Protein AF-A0A6G1RKW1-F1 (afdb_monomer)

Organism: NCBI:txid2861861

Nearest PDB structures (foldseek):
  1hy1-assembly1_B  TM=9.944E-01  e=5.152E-09  Anas platyrhynchos
  6iem-assembly1_B  TM=9.243E-01  e=4.650E-05  Mycobacterium tuberculosis H37Rv
  9ggj-assembly2_E  TM=9.450E-01  e=4.932E-04  Arabidopsis thaliana
  9ggj-assembly2_H  TM=9.243E-01  e=5.838E-04  Arabidopsis thaliana
  9ggi-assembly1_A  TM=9.469E-01  e=8.180E-04  Arabidopsis thaliana

InterPro domains:
  IPR008948 L-Aspartase-like [SSF48557] (36-123)
  IPR009049 Argininosuccinate lyase [PTHR43814] (21-123)
  IPR022761 Fumarate lyase, N-terminal [PF00206] (36-123)
  IPR024083 Fumarase/histidase, N-terminal [G3DSA:1.10.275.10] (30-123)

Foldseek 3Di:
DDDDDDDDDDDPPPPPPPPPDDPPPPPDDAPDPPCVPDPDDDDPVVLVVQAPAVPQLVCLVVLLVVVLVVLVVCVVVVNDPPVRSVLQNVQSVVVVVCSVVVNQDDDSSHRHSNSSSVVSSVD

Solvent-accessible surface area (backbone atoms only — not comparable to full-atom values): 8044 Å² total; per-residue (Å²): 141,86,86,76,84,79,81,84,78,76,71,88,80,79,72,81,85,80,85,86,86,80,88,82,81,79,88,74,86,75,87,54,94,81,48,89,86,59,97,65,84,77,56,71,69,59,50,62,72,67,40,41,30,96,67,44,49,84,45,47,69,61,51,48,52,50,50,50,54,48,46,55,49,35,34,75,71,66,78,36,52,72,70,55,42,52,52,50,47,55,41,49,51,53,52,50,51,28,54,76,71,69,68,58,80,88,54,94,85,36,44,30,43,65,52,41,54,55,54,61,60,76,111

Radius of gyration: 21.83 Å; Cα contacts (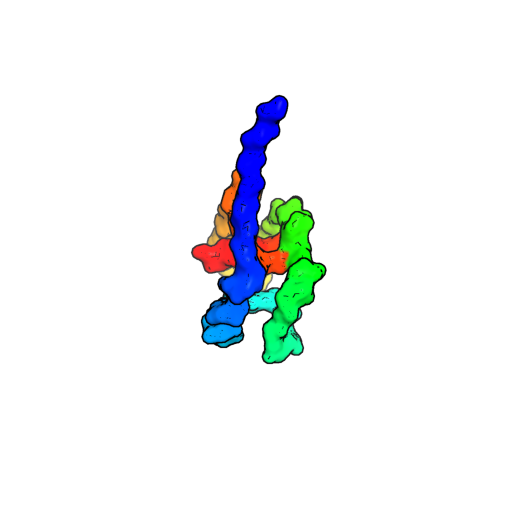8 Å, |Δi|>4): 65; chains: 1; bounding box: 47×23×77 Å

pLDDT: mean 80.85, std 22.56, range [36.78, 98.75]

Sequence (123 aa):
SCHLPVPQVAPVAEIAAQTSKTSSEMAAEGDKLWGGRFSGSTDPVMEILNASITYDQRLSEVDIQGSMAYAKALEKAGILSKTELEKILSGLEKISEEWSKGVFVVTQSDEDIHTANERRLKE

Structure (mmCIF, N/CA/C/O backbone):
data_AF-A0A6G1RKW1-F1
#
_entry.id   AF-A0A6G1RKW1-F1
#
loop_
_atom_site.group_PDB
_atom_site.id
_atom_site.type_symbol
_atom_site.label_atom_id
_atom_site.label_alt_id
_atom_site.label_comp_id
_atom_site.label_asym_id
_atom_site.label_entity_id
_atom_site.label_seq_id
_atom_site.pdbx_PDB_ins_code
_atom_site.Cartn_x
_atom_site.Cartn_y
_atom_site.Cartn_z
_atom_site.occupancy
_atom_site.B_iso_or_equiv
_atom_site.auth_seq_id
_atom_site.auth_comp_id
_atom_site.auth_asym_id
_atom_site.auth_atom_id
_atom_site.pdbx_PDB_model_num
ATOM 1 N N . SER A 1 1 ? 16.969 -0.592 -59.002 1.00 44.69 1 SER A N 1
ATOM 2 C CA . SER A 1 1 ? 18.011 -0.033 -58.123 1.00 44.69 1 SER A CA 1
ATOM 3 C C . SER A 1 1 ? 17.406 0.997 -57.196 1.00 44.69 1 SER A C 1
ATOM 5 O O . SER A 1 1 ? 17.240 2.140 -57.596 1.00 44.69 1 SER A O 1
ATOM 7 N N . CYS A 1 2 ? 17.033 0.584 -55.987 1.00 38.19 2 CYS A N 1
ATOM 8 C CA . CYS A 1 2 ? 16.537 1.471 -54.937 1.00 38.19 2 CYS A CA 1
ATOM 9 C C . CYS A 1 2 ? 17.621 1.521 -53.856 1.00 38.19 2 CYS A C 1
ATOM 11 O O . CYS A 1 2 ? 17.810 0.552 -53.128 1.00 38.19 2 CYS A O 1
ATOM 13 N N . HIS A 1 3 ? 18.400 2.600 -53.845 1.00 42.50 3 HIS A N 1
ATOM 14 C CA . HIS A 1 3 ? 19.466 2.852 -52.878 1.00 42.50 3 HIS A CA 1
ATOM 15 C C . HIS A 1 3 ? 18.855 3.663 -51.727 1.00 42.50 3 HIS A C 1
ATOM 17 O O . HIS A 1 3 ? 18.546 4.839 -51.907 1.00 42.50 3 HIS A O 1
ATOM 23 N N . LEU A 1 4 ? 18.626 3.030 -50.576 1.00 51.94 4 LEU A N 1
ATOM 24 C CA . LEU A 1 4 ? 18.304 3.733 -49.332 1.00 51.94 4 LEU A CA 1
ATOM 25 C C . LEU A 1 4 ? 19.612 3.992 -48.566 1.00 51.94 4 LEU A C 1
ATOM 27 O O . LEU A 1 4 ? 20.464 3.101 -48.532 1.00 51.94 4 LEU A O 1
ATOM 31 N N . PRO A 1 5 ? 19.808 5.186 -47.980 1.00 50.81 5 PRO A N 1
ATOM 32 C CA . PRO A 1 5 ? 21.039 5.518 -47.275 1.00 50.81 5 PRO A CA 1
ATOM 33 C C . PRO A 1 5 ? 21.151 4.737 -45.960 1.00 50.81 5 PRO A C 1
ATOM 35 O O . PRO A 1 5 ? 20.218 4.688 -45.160 1.00 50.81 5 PRO A O 1
ATOM 38 N N . VAL A 1 6 ? 22.322 4.140 -45.744 1.00 53.00 6 VAL A N 1
ATOM 39 C CA . VAL A 1 6 ? 22.715 3.505 -44.482 1.00 53.00 6 VAL A CA 1
ATOM 40 C C . VAL A 1 6 ? 22.944 4.609 -43.440 1.00 53.00 6 VAL A C 1
ATOM 42 O O . VAL A 1 6 ? 23.685 5.551 -43.736 1.00 53.00 6 VAL A O 1
ATOM 45 N N . PRO A 1 7 ? 22.348 4.541 -42.236 1.00 47.59 7 PRO A N 1
ATOM 46 C CA . PRO A 1 7 ? 22.644 5.505 -41.183 1.00 47.59 7 PRO A CA 1
ATOM 47 C C . PRO A 1 7 ? 24.108 5.355 -40.746 1.00 47.59 7 PRO A C 1
ATOM 49 O O . PRO A 1 7 ? 24.570 4.253 -40.450 1.00 47.59 7 PRO A O 1
ATOM 52 N N . GLN A 1 8 ? 24.850 6.465 -40.734 1.00 52.47 8 GLN A N 1
ATOM 53 C CA . GLN A 1 8 ? 26.222 6.501 -40.233 1.00 52.47 8 GLN A CA 1
ATOM 54 C C . GLN A 1 8 ? 26.232 6.156 -38.741 1.00 52.47 8 GLN A C 1
ATOM 56 O O . GLN A 1 8 ? 25.726 6.907 -37.910 1.00 52.47 8 GLN A O 1
ATOM 61 N N . VAL A 1 9 ? 26.826 5.014 -38.409 1.00 56.25 9 VAL A N 1
ATOM 62 C CA . VAL A 1 9 ? 27.234 4.676 -37.044 1.00 56.25 9 VAL A CA 1
ATOM 63 C C . VAL A 1 9 ? 28.439 5.537 -36.674 1.00 56.25 9 VAL A C 1
ATOM 65 O O . VAL A 1 9 ? 29.467 5.502 -37.353 1.00 56.25 9 VAL A O 1
ATOM 68 N N . ALA A 1 10 ? 28.294 6.328 -35.613 1.00 49.66 10 ALA A N 1
ATOM 69 C CA . ALA A 1 10 ? 29.380 7.111 -35.040 1.00 49.66 10 ALA A CA 1
ATOM 70 C C . ALA A 1 10 ? 30.506 6.186 -34.522 1.00 49.66 10 ALA A C 1
ATOM 72 O O . ALA A 1 10 ? 30.230 5.068 -34.073 1.00 49.66 10 ALA A O 1
ATOM 73 N N . PRO A 1 11 ? 31.778 6.616 -34.592 1.00 46.97 11 PRO A N 1
ATOM 74 C CA . PRO A 1 11 ? 32.914 5.802 -34.178 1.00 46.97 11 PRO A CA 1
ATOM 75 C C . PRO A 1 11 ? 32.886 5.501 -32.670 1.00 46.97 11 PRO A C 1
ATOM 77 O O . PRO A 1 11 ? 32.649 6.372 -31.839 1.00 46.97 11 PRO A O 1
ATOM 80 N N . VAL A 1 12 ? 33.223 4.256 -32.323 1.00 52.03 12 VAL A N 1
ATOM 81 C CA . VAL A 1 12 ? 33.223 3.659 -30.966 1.00 52.03 12 VAL A CA 1
ATOM 82 C C . VAL A 1 12 ? 34.206 4.339 -29.982 1.00 52.03 12 VAL A C 1
ATOM 84 O O . VAL A 1 12 ? 34.272 3.987 -28.810 1.00 52.03 12 VAL A O 1
ATOM 87 N N . ALA A 1 13 ? 34.963 5.346 -30.422 1.00 46.38 13 ALA A N 1
ATOM 88 C CA . ALA A 1 13 ? 35.995 6.012 -29.626 1.00 46.38 13 ALA A CA 1
ATOM 89 C C . ALA A 1 13 ? 35.491 7.206 -28.784 1.00 46.38 13 ALA A C 1
ATOM 91 O O . ALA A 1 13 ? 36.240 7.704 -27.948 1.00 46.38 13 ALA A O 1
ATOM 92 N N . GLU A 1 14 ? 34.238 7.646 -28.949 1.00 39.41 14 GLU A N 1
ATOM 93 C CA . GLU A 1 14 ? 33.695 8.848 -28.282 1.00 39.41 14 GLU A CA 1
ATOM 94 C C . GLU A 1 14 ? 32.722 8.532 -27.126 1.00 39.41 14 GLU A C 1
ATOM 96 O O . GLU A 1 14 ? 31.904 9.355 -26.735 1.00 39.41 14 GLU A O 1
ATOM 101 N N . ILE A 1 15 ? 32.804 7.325 -26.554 1.00 44.38 15 ILE A N 1
ATOM 102 C CA . ILE A 1 15 ? 31.984 6.904 -25.396 1.00 44.38 15 ILE A CA 1
ATOM 103 C C . ILE A 1 15 ? 32.842 6.788 -24.113 1.00 44.38 15 ILE A C 1
ATOM 105 O O . ILE A 1 15 ? 32.329 6.637 -23.009 1.00 44.38 15 ILE A O 1
ATOM 109 N N . ALA A 1 16 ? 34.167 6.935 -24.215 1.00 45.38 16 ALA A N 1
ATOM 110 C CA . ALA A 1 16 ? 35.106 6.616 -23.133 1.00 45.38 16 ALA A CA 1
ATOM 111 C C . ALA A 1 16 ? 35.475 7.782 -22.183 1.00 45.38 16 ALA A C 1
ATOM 113 O O . ALA A 1 16 ? 36.352 7.610 -21.341 1.00 45.38 16 ALA A O 1
ATOM 114 N N . ALA A 1 17 ? 34.852 8.963 -22.290 1.00 40.25 17 ALA A N 1
ATOM 115 C CA . ALA A 1 17 ? 35.292 10.163 -21.553 1.00 40.25 17 ALA A CA 1
ATOM 116 C C . ALA A 1 17 ? 34.265 10.762 -20.572 1.00 40.25 17 ALA A C 1
ATOM 118 O O . ALA A 1 17 ? 34.523 11.809 -19.983 1.00 40.25 17 ALA A O 1
ATOM 119 N N . GLN A 1 18 ? 33.117 10.114 -20.355 1.00 38.88 18 GLN A N 1
ATOM 120 C CA . GLN A 1 18 ? 32.085 10.581 -19.415 1.00 38.88 18 GLN A CA 1
ATOM 121 C C . GLN A 1 18 ? 31.666 9.467 -18.446 1.00 38.88 18 GLN A C 1
ATOM 123 O O . GLN A 1 18 ? 30.492 9.195 -18.242 1.00 38.88 18 GLN A O 1
ATOM 128 N N . THR A 1 19 ? 32.644 8.804 -17.830 1.00 43.69 19 THR A N 1
ATOM 129 C CA . THR A 1 19 ? 32.423 7.813 -16.757 1.00 43.69 19 THR A CA 1
ATOM 130 C C . THR A 1 19 ? 33.193 8.170 -15.486 1.00 43.69 19 THR A C 1
ATOM 132 O O . THR A 1 19 ? 33.631 7.301 -14.739 1.00 43.69 19 THR A O 1
ATOM 135 N N . SER A 1 20 ? 33.391 9.464 -15.225 1.00 43.31 20 SER A N 1
ATOM 136 C CA . SER A 1 20 ? 34.134 9.940 -14.056 1.00 43.31 20 SER A CA 1
ATOM 137 C C . SER A 1 20 ? 33.422 11.101 -13.366 1.00 43.31 20 SER A C 1
ATOM 139 O O . SER A 1 20 ? 33.944 12.213 -13.340 1.00 43.31 20 SER A O 1
ATOM 141 N N . LYS A 1 21 ? 32.205 10.853 -12.867 1.00 44.81 21 LYS A N 1
ATOM 142 C CA . LYS A 1 21 ? 31.547 11.540 -11.734 1.00 44.81 21 LYS A CA 1
ATOM 143 C C . LYS A 1 21 ? 30.058 11.207 -11.757 1.00 44.81 21 LYS A C 1
ATOM 145 O O . LYS A 1 21 ? 29.325 11.912 -12.432 1.00 44.81 21 LYS A O 1
ATOM 150 N N . THR A 1 22 ? 29.672 10.153 -11.035 1.00 37.94 22 THR A N 1
ATOM 151 C CA . THR A 1 22 ? 28.372 9.972 -10.340 1.00 37.94 22 THR A CA 1
ATOM 152 C C . THR A 1 22 ? 28.238 8.515 -9.876 1.00 37.94 22 THR A C 1
ATOM 154 O O . THR A 1 22 ? 27.367 7.776 -10.310 1.00 37.94 22 THR A O 1
ATOM 157 N N . SER A 1 23 ? 29.122 8.059 -8.983 1.00 37.62 23 SER A N 1
ATOM 158 C CA . SER A 1 23 ? 28.898 6.797 -8.243 1.00 37.62 23 SER A CA 1
ATOM 159 C C . SER A 1 23 ? 28.556 7.032 -6.769 1.00 37.62 23 SER A C 1
ATOM 161 O O . SER A 1 23 ? 28.342 6.077 -6.038 1.00 37.62 23 SER A O 1
ATOM 163 N N . SER A 1 24 ? 28.494 8.294 -6.325 1.00 36.78 24 SER A N 1
ATOM 164 C CA . SER A 1 24 ? 28.307 8.655 -4.912 1.00 36.78 24 SER A CA 1
ATOM 165 C C . SER A 1 24 ? 26.936 9.263 -4.581 1.00 36.78 24 SER A C 1
ATOM 167 O O . SER A 1 24 ? 26.6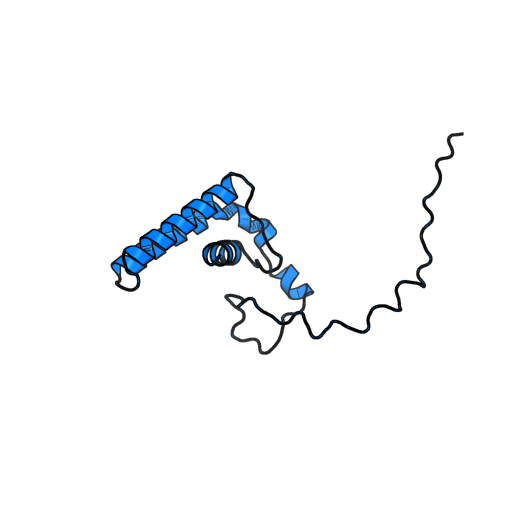88 9.537 -3.413 1.00 36.78 24 SER A O 1
ATOM 169 N N . GLU A 1 25 ? 26.051 9.492 -5.556 1.00 39.16 25 GLU A N 1
ATOM 170 C CA . GLU A 1 25 ? 24.824 10.296 -5.359 1.00 39.16 25 GLU A CA 1
ATOM 171 C C . GLU A 1 25 ? 23.511 9.579 -5.727 1.00 39.16 25 GLU A C 1
ATOM 173 O O . GLU A 1 25 ? 22.507 10.232 -5.966 1.00 39.16 25 GLU A O 1
ATOM 178 N N . MET A 1 26 ? 23.480 8.241 -5.736 1.00 39.28 26 MET A N 1
ATOM 179 C CA . MET A 1 26 ? 22.227 7.468 -5.897 1.00 39.28 26 MET A CA 1
ATOM 180 C C . MET A 1 26 ? 21.952 6.538 -4.705 1.00 39.28 26 MET A C 1
ATOM 182 O O . MET A 1 26 ? 21.268 5.530 -4.836 1.00 39.28 26 MET A O 1
ATOM 186 N N . ALA A 1 27 ? 22.517 6.848 -3.537 1.00 39.50 27 ALA A N 1
ATOM 187 C CA . ALA A 1 27 ? 22.257 6.123 -2.296 1.00 39.50 27 ALA A CA 1
ATOM 188 C C . ALA A 1 27 ? 21.304 6.934 -1.407 1.00 39.50 27 ALA A C 1
ATOM 190 O O . ALA A 1 27 ? 21.701 7.463 -0.375 1.00 39.50 27 ALA A O 1
ATOM 191 N N . ALA A 1 28 ? 20.066 7.077 -1.870 1.00 40.38 28 ALA A N 1
ATOM 192 C CA . ALA A 1 28 ? 18.900 7.524 -1.111 1.00 40.38 28 ALA A CA 1
ATOM 193 C C . ALA A 1 28 ? 17.668 7.190 -1.976 1.00 40.38 28 ALA A C 1
ATOM 195 O O . ALA A 1 28 ? 17.673 7.490 -3.163 1.00 40.38 28 ALA A O 1
ATOM 196 N N . GLU A 1 29 ? 16.584 6.576 -1.521 1.00 48.78 29 GLU A N 1
ATOM 197 C CA . GLU A 1 29 ? 16.206 6.062 -0.210 1.00 48.78 29 GLU A CA 1
ATOM 198 C C . GLU A 1 29 ? 14.942 5.238 -0.479 1.00 48.78 29 GLU A C 1
ATOM 200 O O . GLU A 1 29 ? 13.943 5.751 -0.979 1.00 48.78 29 GLU A O 1
ATOM 205 N N . GLY A 1 30 ? 15.019 3.935 -0.255 1.00 48.19 30 GLY A N 1
ATOM 206 C CA . GLY A 1 30 ? 13.907 3.017 -0.420 1.00 48.19 30 GLY A CA 1
ATOM 207 C C . GLY A 1 30 ? 14.198 1.855 0.498 1.00 48.19 30 GLY A C 1
ATOM 208 O O . GLY A 1 30 ? 15.027 1.009 0.166 1.00 48.19 30 GLY A O 1
ATOM 209 N N . ASP A 1 31 ? 13.603 1.884 1.688 1.00 58.47 31 ASP A N 1
ATOM 210 C CA . ASP A 1 31 ? 13.679 0.788 2.647 1.00 58.47 31 ASP A CA 1
ATOM 211 C C . ASP A 1 31 ? 13.105 -0.464 1.981 1.00 58.47 31 ASP A C 1
ATOM 213 O O . ASP A 1 31 ? 11.894 -0.685 1.956 1.00 58.47 31 ASP A O 1
ATOM 217 N N . LYS A 1 32 ? 13.991 -1.269 1.389 1.00 61.41 32 LYS A N 1
ATOM 218 C CA . LYS A 1 32 ? 13.651 -2.581 0.845 1.00 61.41 32 LYS A CA 1
ATOM 219 C C . LYS A 1 32 ? 13.030 -3.403 1.966 1.00 61.41 32 LYS A C 1
ATOM 221 O O . LYS A 1 32 ? 13.676 -3.609 2.998 1.00 61.41 32 LYS A O 1
ATOM 226 N N . LEU A 1 33 ? 11.819 -3.920 1.754 1.00 63.66 33 LEU A N 1
ATOM 227 C CA . LEU A 1 33 ? 11.054 -4.646 2.779 1.00 63.66 33 LEU A CA 1
ATOM 228 C C . LEU A 1 33 ? 11.816 -5.852 3.365 1.00 63.66 33 LEU A C 1
ATOM 230 O O . LEU A 1 33 ? 11.578 -6.235 4.509 1.00 63.66 33 LEU A O 1
ATOM 234 N N . TRP A 1 34 ? 12.773 -6.424 2.627 1.00 64.38 34 TRP A N 1
ATOM 235 C CA . TRP A 1 34 ? 13.570 -7.588 3.043 1.00 64.38 34 TRP A CA 1
ATOM 236 C C . TRP A 1 34 ? 15.091 -7.328 3.127 1.00 64.38 34 TRP A C 1
ATOM 238 O O . TRP A 1 34 ? 15.869 -8.249 3.381 1.00 64.38 34 TRP A O 1
ATOM 248 N N . GLY A 1 35 ? 15.544 -6.076 2.987 1.00 64.62 35 GLY A N 1
ATOM 249 C CA . GLY A 1 35 ? 16.970 -5.718 2.922 1.00 64.62 35 GLY A CA 1
ATOM 250 C C . GLY A 1 35 ? 17.704 -5.601 4.267 1.00 64.62 35 GLY A C 1
ATOM 251 O O . GLY A 1 35 ? 18.918 -5.406 4.287 1.00 64.62 35 GLY A O 1
ATOM 252 N N . GLY A 1 36 ? 17.008 -5.740 5.400 1.00 67.81 36 GLY A N 1
ATOM 253 C CA . GLY A 1 36 ? 17.492 -5.302 6.721 1.00 67.81 36 GLY A CA 1
ATOM 254 C C . GLY A 1 36 ? 18.762 -5.969 7.278 1.00 67.81 36 GLY A C 1
ATOM 255 O O . GLY A 1 36 ? 19.250 -5.558 8.327 1.00 67.81 36 GLY A O 1
ATOM 256 N N . ARG A 1 37 ? 19.316 -6.998 6.619 1.00 74.38 37 ARG A N 1
ATOM 257 C CA . ARG A 1 37 ? 20.545 -7.695 7.053 1.00 74.38 37 ARG A CA 1
ATOM 258 C C . ARG A 1 37 ? 21.773 -7.405 6.178 1.00 74.38 37 ARG A C 1
ATOM 260 O O . ARG A 1 37 ? 22.852 -7.917 6.476 1.00 74.38 37 ARG A O 1
ATOM 267 N N . PHE A 1 38 ? 21.639 -6.593 5.132 1.00 73.06 38 PHE A N 1
ATOM 268 C CA . PHE A 1 38 ? 22.755 -6.196 4.273 1.00 73.06 38 PHE A CA 1
ATOM 269 C C . PHE A 1 38 ? 23.330 -4.849 4.725 1.00 73.06 38 PHE A C 1
ATOM 271 O O . PHE A 1 38 ? 22.594 -3.929 5.059 1.00 73.06 38 PHE A O 1
ATOM 278 N N . SER A 1 39 ? 24.660 -4.730 4.747 1.00 71.12 39 SER A N 1
ATOM 279 C CA . SER A 1 39 ? 25.365 -3.503 5.151 1.00 71.12 39 SER A CA 1
ATOM 280 C C . SER A 1 39 ? 25.712 -2.577 3.977 1.00 71.12 39 SER A C 1
ATOM 282 O O . SER A 1 39 ? 26.411 -1.588 4.171 1.00 71.12 39 SER A O 1
ATOM 284 N N . GLY A 1 40 ? 25.288 -2.918 2.757 1.00 76.56 40 GLY A N 1
ATOM 285 C CA . GLY A 1 40 ? 25.574 -2.170 1.534 1.00 76.56 40 GLY A CA 1
ATOM 286 C C . GLY A 1 40 ? 24.541 -2.446 0.444 1.00 76.56 40 GLY A C 1
ATOM 287 O O . GLY A 1 40 ? 23.689 -3.323 0.600 1.00 76.56 40 GLY A O 1
ATOM 288 N N . SER A 1 41 ? 24.625 -1.690 -0.650 1.00 72.62 41 SER A N 1
ATOM 289 C CA . SER A 1 41 ? 23.703 -1.803 -1.782 1.00 72.62 41 SER A CA 1
ATOM 290 C C . SER A 1 41 ? 23.806 -3.168 -2.464 1.00 72.62 41 SER A C 1
ATOM 292 O O . SER A 1 41 ? 24.894 -3.732 -2.602 1.00 72.62 41 SER A O 1
ATOM 294 N N . THR A 1 42 ? 22.663 -3.696 -2.898 1.00 73.62 42 THR A N 1
ATOM 295 C CA . THR A 1 42 ? 22.604 -4.904 -3.723 1.00 73.62 42 THR A CA 1
ATOM 296 C C . THR A 1 42 ? 23.206 -4.610 -5.101 1.00 73.62 42 THR A C 1
ATOM 298 O O . THR A 1 42 ? 23.062 -3.506 -5.619 1.00 73.62 42 THR A O 1
ATOM 301 N N . ASP A 1 43 ? 23.902 -5.581 -5.695 1.00 84.38 43 ASP A N 1
ATOM 302 C CA . ASP A 1 43 ? 24.388 -5.447 -7.072 1.00 84.38 43 ASP A CA 1
ATOM 303 C C . ASP A 1 43 ? 23.194 -5.249 -8.034 1.00 84.38 43 ASP A C 1
ATOM 305 O O . ASP A 1 43 ? 22.222 -6.003 -7.918 1.00 84.38 43 ASP A O 1
ATOM 309 N N . PRO A 1 44 ? 23.237 -4.304 -8.994 1.00 83.44 44 PRO A N 1
ATOM 310 C CA . PRO A 1 44 ? 22.118 -4.041 -9.905 1.00 83.44 44 PRO A CA 1
ATOM 311 C C . PRO A 1 44 ? 21.633 -5.274 -10.681 1.00 83.44 44 PRO A C 1
ATOM 313 O O . PRO A 1 44 ? 20.443 -5.414 -10.960 1.00 83.44 44 PRO A O 1
ATOM 316 N N . VAL A 1 45 ? 22.535 -6.203 -11.019 1.00 87.12 45 VAL A N 1
ATOM 317 C CA . VAL A 1 45 ? 22.162 -7.462 -11.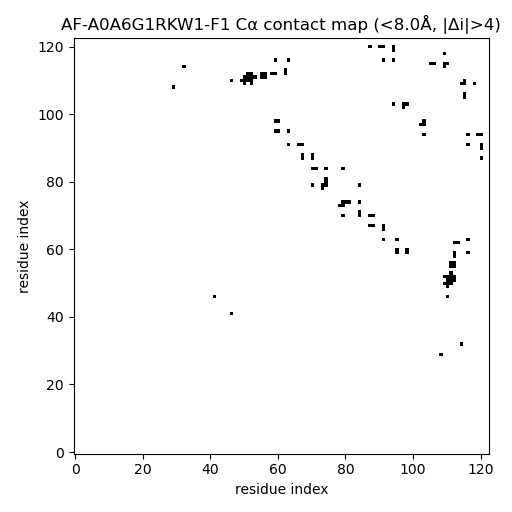681 1.00 87.12 45 VAL A CA 1
ATOM 318 C C . VAL A 1 45 ? 21.345 -8.335 -10.734 1.00 87.12 45 VAL A C 1
ATOM 320 O O . VAL A 1 45 ? 20.359 -8.941 -11.145 1.00 87.12 45 VAL A O 1
ATOM 323 N N . MET A 1 46 ? 21.722 -8.376 -9.456 1.00 85.19 46 MET A N 1
ATOM 324 C CA . MET A 1 46 ? 20.978 -9.114 -8.437 1.00 85.19 46 MET A CA 1
ATOM 325 C C . MET A 1 46 ? 19.610 -8.480 -8.162 1.00 85.19 46 MET A C 1
ATOM 327 O O . MET A 1 46 ? 18.665 -9.210 -7.889 1.00 85.19 46 MET A O 1
ATOM 331 N N . GLU A 1 47 ? 19.466 -7.158 -8.263 1.00 83.75 47 GLU A N 1
ATOM 332 C CA . GLU A 1 47 ? 18.161 -6.491 -8.137 1.00 83.75 47 GLU A CA 1
ATOM 333 C C . GLU A 1 47 ? 17.213 -6.895 -9.267 1.00 83.75 47 GLU A C 1
ATOM 335 O O . GLU A 1 47 ? 16.100 -7.340 -9.002 1.00 83.75 47 GLU A O 1
ATOM 340 N N . ILE A 1 48 ? 17.685 -6.848 -10.517 1.00 84.38 48 ILE A N 1
ATOM 341 C CA . ILE A 1 48 ? 16.890 -7.262 -11.682 1.00 84.38 48 ILE A CA 1
ATOM 342 C C . ILE A 1 48 ? 16.482 -8.735 -11.580 1.00 84.38 48 ILE A C 1
ATOM 344 O O . ILE A 1 48 ? 15.352 -9.083 -11.907 1.00 84.38 48 ILE A O 1
ATOM 348 N N . LEU A 1 49 ? 17.395 -9.606 -11.137 1.00 87.12 49 LEU A N 1
ATOM 349 C CA . LEU A 1 49 ? 17.113 -11.036 -10.997 1.00 87.12 49 LEU A CA 1
ATOM 350 C C . LEU A 1 49 ? 16.091 -11.347 -9.896 1.00 87.12 49 LEU A C 1
ATOM 352 O O . LEU A 1 49 ? 15.387 -12.349 -10.010 1.00 87.12 49 LEU A O 1
ATOM 356 N N . ASN A 1 50 ? 16.028 -10.534 -8.838 1.00 88.81 50 ASN A N 1
ATOM 357 C CA . ASN A 1 50 ? 15.105 -10.746 -7.721 1.00 88.81 50 ASN A CA 1
ATOM 358 C C . ASN A 1 50 ? 13.757 -10.035 -7.902 1.00 88.81 50 ASN A C 1
ATOM 360 O O . ASN A 1 50 ? 12.789 -10.444 -7.268 1.00 88.81 50 ASN A O 1
ATOM 364 N N . ALA A 1 51 ? 13.676 -9.002 -8.743 1.00 92.44 51 ALA A N 1
ATOM 365 C CA . ALA A 1 51 ? 12.439 -8.265 -8.962 1.00 92.44 51 ALA A CA 1
ATOM 366 C C . ALA A 1 51 ? 11.375 -9.136 -9.654 1.00 92.44 51 ALA A C 1
ATOM 368 O O . ALA A 1 51 ? 11.585 -9.663 -10.751 1.00 92.44 51 ALA A O 1
ATOM 369 N N . SER A 1 52 ? 10.200 -9.249 -9.038 1.00 96.31 52 SER A N 1
ATOM 370 C CA . SER A 1 52 ? 9.057 -10.002 -9.561 1.00 96.31 52 SER A CA 1
ATOM 371 C C . SER A 1 52 ? 7.936 -9.119 -10.110 1.00 96.31 52 SER A C 1
ATOM 373 O O . SER A 1 52 ? 7.038 -9.655 -10.770 1.00 96.31 52 SER A O 1
ATOM 375 N N . ILE A 1 53 ? 8.023 -7.790 -9.946 1.00 96.00 53 ILE A N 1
ATOM 376 C CA . ILE A 1 53 ? 6.979 -6.822 -10.336 1.00 96.00 53 ILE A CA 1
ATOM 377 C C . ILE A 1 53 ? 6.465 -6.995 -11.773 1.00 96.00 53 ILE A C 1
ATOM 379 O O . ILE A 1 53 ? 5.266 -6.926 -12.038 1.00 96.00 53 ILE A O 1
ATOM 383 N N . THR A 1 54 ? 7.363 -7.309 -12.712 1.00 93.25 54 THR A N 1
ATOM 384 C CA . THR A 1 54 ? 7.033 -7.502 -14.139 1.00 93.25 54 THR A CA 1
ATOM 385 C C . THR A 1 54 ? 6.054 -8.652 -14.393 1.00 93.25 54 THR A C 1
ATOM 387 O O . THR A 1 54 ? 5.399 -8.706 -15.434 1.00 93.25 54 THR A O 1
ATOM 390 N N . TYR A 1 55 ? 5.946 -9.581 -13.446 1.00 94.25 55 TYR A N 1
ATOM 391 C CA . TYR A 1 55 ? 5.076 -10.745 -13.506 1.00 94.25 55 TYR A CA 1
ATOM 392 C C . TYR A 1 55 ? 3.933 -10.642 -12.496 1.00 94.25 55 TYR A C 1
ATOM 394 O O . TYR A 1 55 ? 2.777 -10.901 -12.850 1.00 94.25 55 TYR A O 1
ATOM 402 N N . ASP A 1 56 ? 4.232 -10.312 -11.241 1.00 97.38 56 ASP A N 1
ATOM 403 C CA . ASP A 1 56 ? 3.267 -10.373 -10.143 1.00 97.38 56 ASP A CA 1
ATOM 404 C C . ASP A 1 56 ? 2.300 -9.182 -10.082 1.00 97.38 56 ASP A C 1
ATOM 406 O O . ASP A 1 56 ? 1.281 -9.300 -9.408 1.00 97.38 56 ASP A O 1
ATOM 410 N N . GLN A 1 57 ? 2.498 -8.118 -10.875 1.00 96.81 57 GLN A N 1
ATOM 411 C CA . GLN A 1 57 ? 1.565 -6.983 -10.963 1.00 96.81 57 GLN A CA 1
ATOM 412 C C . GLN A 1 57 ? 0.113 -7.386 -11.270 1.00 96.81 57 GLN A C 1
ATOM 414 O O . GLN A 1 57 ? -0.831 -6.684 -10.915 1.00 96.81 57 GLN A O 1
ATOM 419 N N . ARG A 1 58 ? -0.099 -8.550 -11.901 1.00 97.12 58 ARG A N 1
ATOM 420 C CA . ARG A 1 58 ? -1.438 -9.121 -12.132 1.00 97.12 58 ARG A CA 1
ATOM 421 C C . ARG A 1 58 ? -2.178 -9.503 -10.841 1.00 97.12 58 ARG A C 1
ATOM 423 O O . ARG A 1 58 ? -3.359 -9.824 -10.898 1.00 97.12 58 ARG A O 1
ATOM 430 N N . LEU A 1 59 ? -1.472 -9.554 -9.713 1.00 98.31 59 LEU A N 1
ATOM 431 C CA . LEU A 1 59 ? -1.997 -9.856 -8.384 1.00 98.31 59 LEU A CA 1
ATOM 432 C C . LEU A 1 59 ? -2.383 -8.583 -7.611 1.00 98.31 59 LEU A C 1
ATOM 434 O O . LEU A 1 59 ? -2.777 -8.690 -6.453 1.00 98.31 59 LEU A O 1
ATOM 438 N N . SER A 1 60 ? -2.312 -7.398 -8.231 1.00 98.12 60 SER A N 1
ATOM 439 C CA . SER A 1 60 ? -2.599 -6.113 -7.578 1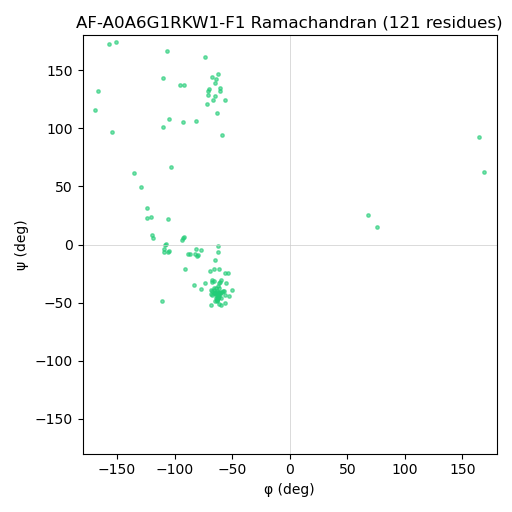.00 98.12 60 SER A CA 1
ATOM 440 C C . SER A 1 60 ? -3.954 -6.084 -6.872 1.00 98.12 60 SER A C 1
ATOM 442 O O . SER A 1 60 ? -4.042 -5.663 -5.723 1.00 98.12 60 SER A O 1
ATOM 444 N N . GLU A 1 61 ? -5.005 -6.589 -7.517 1.00 98.00 61 GLU A N 1
ATOM 445 C CA . GLU A 1 61 ? -6.353 -6.595 -6.948 1.00 98.00 61 GLU A CA 1
ATOM 446 C C . GLU A 1 61 ? -6.440 -7.436 -5.666 1.00 98.00 61 GLU A C 1
ATOM 448 O O . GLU A 1 61 ? -6.993 -6.985 -4.662 1.00 98.00 61 GLU A O 1
ATOM 453 N N . VAL A 1 62 ? -5.870 -8.645 -5.673 1.00 98.44 62 VAL A N 1
ATOM 454 C CA . VAL A 1 62 ? -5.929 -9.545 -4.511 1.00 98.44 62 VAL A CA 1
ATOM 455 C C . VAL A 1 62 ? -5.013 -9.083 -3.379 1.00 98.44 62 VAL A C 1
ATOM 457 O O . VAL A 1 62 ? -5.372 -9.238 -2.211 1.00 98.44 62 VAL A O 1
ATOM 460 N N . ASP A 1 63 ? -3.877 -8.467 -3.706 1.00 98.62 63 ASP A N 1
ATOM 461 C CA . ASP A 1 63 ? -2.983 -7.851 -2.726 1.00 98.62 63 ASP A CA 1
ATOM 462 C C . ASP A 1 63 ? -3.660 -6.678 -1.996 1.00 98.62 63 ASP A C 1
ATOM 464 O O . ASP A 1 63 ? -3.676 -6.618 -0.763 1.00 98.62 63 ASP A O 1
ATOM 468 N N . ILE A 1 64 ? -4.334 -5.796 -2.743 1.00 98.62 64 ILE A N 1
ATOM 469 C CA . ILE A 1 64 ? -5.091 -4.673 -2.175 1.00 98.62 64 ILE A CA 1
ATOM 470 C C . ILE A 1 64 ? -6.231 -5.179 -1.287 1.00 98.62 64 ILE A C 1
ATOM 472 O O . ILE A 1 64 ? -6.410 -4.689 -0.170 1.00 98.62 64 ILE A O 1
ATOM 476 N N . GLN A 1 65 ? -6.984 -6.187 -1.734 1.00 98.62 65 GLN A N 1
ATOM 477 C CA . GLN A 1 65 ? -8.050 -6.788 -0.926 1.00 98.62 65 GLN A CA 1
ATOM 478 C C . GLN A 1 65 ? -7.512 -7.385 0.383 1.00 98.62 65 GLN A C 1
ATOM 480 O O . GLN A 1 65 ? -8.108 -7.179 1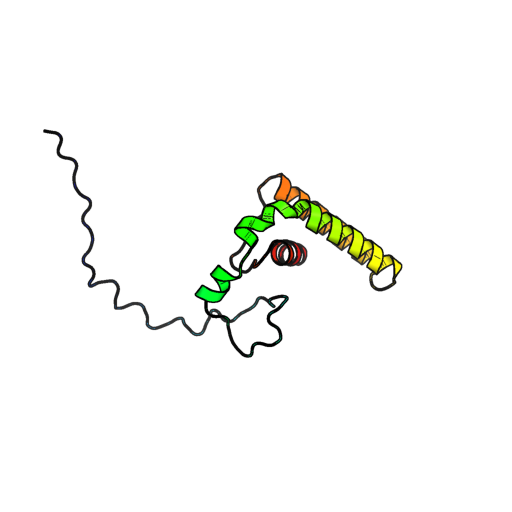.447 1.00 98.62 65 GLN A O 1
ATOM 485 N N . GLY A 1 66 ? -6.372 -8.082 0.320 1.00 98.69 66 GLY A N 1
ATOM 486 C CA . GLY A 1 66 ? -5.670 -8.600 1.493 1.00 98.69 66 GLY A CA 1
ATOM 487 C C . GLY A 1 66 ? -5.256 -7.485 2.454 1.00 98.69 66 GLY A C 1
ATOM 488 O O . GLY A 1 66 ? -5.546 -7.559 3.651 1.00 98.69 66 GLY A O 1
ATOM 489 N N . SER A 1 67 ? -4.687 -6.405 1.922 1.00 98.69 67 SER A N 1
ATOM 490 C CA . SER A 1 67 ? -4.277 -5.223 2.685 1.00 98.69 67 SER A CA 1
ATOM 491 C C . SER A 1 67 ? -5.458 -4.527 3.371 1.00 98.69 67 SER A C 1
ATOM 493 O O . SER A 1 67 ? -5.392 -4.216 4.562 1.00 98.69 67 SER A O 1
ATOM 495 N N . MET A 1 68 ? -6.592 -4.359 2.680 1.00 98.75 68 MET A N 1
ATOM 496 C CA . MET A 1 68 ? -7.817 -3.803 3.271 1.00 98.75 68 MET A CA 1
ATOM 497 C C . MET A 1 68 ? -8.360 -4.688 4.400 1.00 98.75 68 MET A C 1
ATOM 499 O O . MET A 1 68 ? -8.828 -4.182 5.425 1.00 98.75 68 MET A O 1
ATOM 503 N N . ALA A 1 69 ? -8.330 -6.012 4.224 1.00 98.75 69 ALA A N 1
ATOM 504 C CA . ALA A 1 69 ? -8.755 -6.954 5.253 1.00 98.75 69 ALA A CA 1
ATOM 505 C C . ALA A 1 69 ? -7.835 -6.897 6.481 1.00 98.75 69 ALA A C 1
ATOM 507 O O . ALA A 1 69 ? -8.326 -6.878 7.614 1.00 98.75 69 ALA A O 1
ATOM 508 N N . TYR A 1 70 ? -6.521 -6.806 6.265 1.00 98.62 70 TYR A N 1
ATOM 509 C CA . TYR A 1 70 ? -5.544 -6.709 7.342 1.00 98.62 70 TYR A CA 1
ATOM 510 C C . TYR A 1 70 ? -5.658 -5.385 8.106 1.00 98.62 70 TYR A C 1
ATOM 512 O O . TYR A 1 70 ? -5.724 -5.402 9.332 1.00 98.62 70 TYR A O 1
ATOM 520 N N . ALA A 1 71 ? -5.826 -4.253 7.417 1.00 98.69 71 ALA A N 1
ATOM 521 C CA . ALA A 1 71 ? -6.078 -2.961 8.059 1.00 98.69 71 ALA A CA 1
ATOM 522 C C . ALA A 1 71 ? -7.320 -3.005 8.971 1.00 98.69 71 ALA A C 1
ATOM 524 O O . ALA A 1 71 ? -7.277 -2.558 10.119 1.00 98.69 71 ALA A O 1
ATOM 525 N N . LYS A 1 72 ? -8.417 -3.628 8.511 1.00 98.75 72 LYS A N 1
ATOM 526 C CA . LYS A 1 72 ? -9.624 -3.846 9.333 1.00 98.75 72 LYS A CA 1
ATOM 527 C C . LYS A 1 72 ? -9.349 -4.737 10.549 1.00 98.75 72 LYS A C 1
ATOM 529 O O . LYS A 1 72 ? -9.952 -4.534 11.600 1.00 98.75 72 LYS A O 1
ATOM 534 N N . ALA A 1 73 ? -8.475 -5.735 10.423 1.00 98.69 73 ALA A N 1
ATOM 535 C CA . ALA A 1 73 ? -8.069 -6.572 11.551 1.00 98.69 73 ALA A CA 1
ATOM 536 C C . ALA A 1 73 ? -7.226 -5.788 12.573 1.00 98.69 73 ALA A C 1
ATOM 538 O O . ALA A 1 73 ? -7.433 -5.949 13.774 1.00 98.69 73 ALA A O 1
ATOM 539 N N . LEU A 1 74 ? -6.335 -4.905 12.111 1.00 98.69 74 LEU A N 1
ATOM 540 C CA . LEU A 1 74 ? -5.513 -4.048 12.969 1.00 98.69 74 LEU A CA 1
ATOM 541 C C . LEU A 1 74 ? -6.346 -3.021 13.753 1.00 98.69 74 LEU A C 1
ATOM 543 O O . LEU A 1 74 ? -6.066 -2.791 14.928 1.00 98.69 74 LEU A O 1
ATOM 547 N N . GLU A 1 75 ? -7.396 -2.450 13.155 1.00 98.69 75 GLU A N 1
ATOM 548 C CA . GLU A 1 75 ? -8.342 -1.584 13.883 1.00 98.69 75 GLU A CA 1
ATOM 549 C C . GLU A 1 75 ? -9.078 -2.360 14.978 1.00 9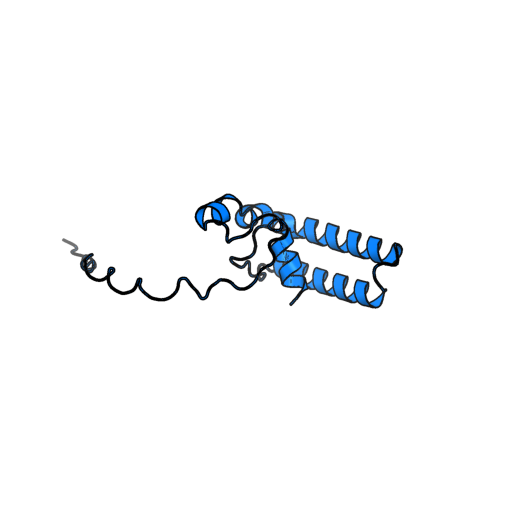8.69 75 GLU A C 1
ATOM 551 O O . GLU A 1 75 ? -9.101 -1.931 16.131 1.00 98.69 75 GLU A O 1
ATOM 556 N N . LYS A 1 76 ? -9.574 -3.565 14.668 1.00 98.44 76 LYS A N 1
ATOM 557 C CA . LYS A 1 76 ? -10.214 -4.439 15.666 1.00 98.44 76 LYS A CA 1
ATOM 558 C C . LYS A 1 76 ? -9.277 -4.833 16.806 1.00 98.44 76 LYS A C 1
ATOM 560 O O . LYS A 1 76 ?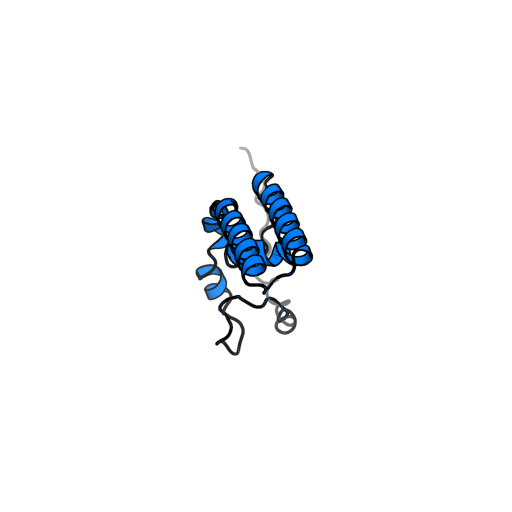 -9.739 -5.034 17.927 1.00 98.44 76 LYS A O 1
ATOM 565 N N . ALA A 1 77 ? -7.983 -4.964 16.523 1.00 98.50 77 ALA A N 1
ATOM 566 C CA . ALA A 1 77 ? -6.954 -5.236 17.521 1.00 98.50 77 ALA A CA 1
ATOM 567 C C . ALA A 1 77 ? -6.561 -3.992 18.346 1.00 98.50 77 ALA A C 1
ATOM 569 O O . ALA A 1 77 ? -5.771 -4.114 19.279 1.00 98.50 77 ALA A O 1
ATOM 570 N N . GLY A 1 78 ? -7.093 -2.808 18.020 1.00 98.00 78 GLY A N 1
ATOM 571 C CA . GLY A 1 78 ? -6.769 -1.547 18.688 1.00 98.00 78 GLY A CA 1
ATOM 572 C C . GLY A 1 78 ? -5.407 -0.963 18.304 1.00 98.00 78 GLY A C 1
ATOM 573 O O . GLY A 1 78 ? -4.912 -0.088 19.008 1.00 98.00 78 GLY A O 1
ATOM 574 N N . ILE A 1 79 ? -4.793 -1.446 17.218 1.00 98.62 79 ILE A N 1
ATOM 575 C CA . ILE A 1 79 ? -3.509 -0.941 16.702 1.00 98.62 79 ILE A CA 1
ATOM 576 C C . ILE A 1 79 ? -3.732 0.304 15.835 1.00 98.62 79 ILE A C 1
ATOM 578 O O . ILE A 1 79 ? -2.917 1.220 15.861 1.00 98.62 79 ILE A O 1
ATOM 582 N N . LEU A 1 80 ? -4.841 0.343 15.094 1.00 98.38 80 LEU A N 1
ATOM 583 C CA . LEU A 1 80 ? -5.264 1.504 14.311 1.00 98.38 80 LEU A CA 1
ATOM 584 C C . LEU A 1 80 ? -6.505 2.140 14.931 1.00 98.38 80 LEU A C 1
ATOM 586 O O . LEU A 1 80 ? -7.414 1.446 15.385 1.00 98.38 80 LEU A O 1
ATOM 590 N N . SER A 1 81 ? -6.580 3.465 14.886 1.00 98.62 81 SER A N 1
ATOM 591 C CA . SER A 1 81 ? -7.834 4.183 15.094 1.00 98.62 81 SER A CA 1
ATOM 592 C C . SER A 1 81 ? -8.758 4.042 13.879 1.00 98.62 81 SER A C 1
ATOM 594 O O . SER A 1 81 ? -8.320 3.781 12.756 1.00 98.62 81 SER A O 1
ATOM 596 N N . LYS A 1 82 ? -10.056 4.302 14.073 1.00 98.38 82 LYS A N 1
ATOM 597 C CA . LYS A 1 82 ? -11.035 4.337 12.970 1.00 98.38 82 LYS A CA 1
ATOM 598 C C . LYS A 1 82 ? -10.655 5.336 11.880 1.00 98.38 82 LYS A C 1
ATOM 600 O O . LYS A 1 82 ? -10.769 5.027 10.701 1.00 98.38 82 LYS A O 1
ATOM 605 N N . THR A 1 83 ? -10.152 6.504 12.272 1.00 98.50 83 THR A N 1
ATOM 606 C CA . THR A 1 83 ? -9.723 7.546 11.334 1.00 98.50 83 THR A CA 1
ATOM 607 C C . THR A 1 83 ? -8.521 7.100 10.500 1.00 98.50 83 THR A C 1
ATOM 609 O O . THR A 1 83 ? -8.448 7.409 9.313 1.00 98.50 83 THR A O 1
ATOM 612 N N . GLU A 1 84 ? -7.565 6.381 11.094 1.00 98.44 84 GLU A N 1
ATOM 613 C CA . GLU A 1 84 ? -6.431 5.811 10.352 1.00 98.44 84 GLU A CA 1
ATOM 614 C C . GLU A 1 84 ? -6.889 4.702 9.406 1.00 98.44 84 GLU A C 1
ATOM 616 O O . GLU A 1 84 ? -6.483 4.694 8.245 1.00 98.44 84 GLU A O 1
ATOM 621 N N . LEU A 1 85 ? -7.790 3.825 9.862 1.00 98.75 85 LEU A N 1
ATOM 622 C CA . LEU A 1 85 ? -8.391 2.797 9.016 1.00 98.75 85 LEU A CA 1
ATOM 623 C C . LEU A 1 85 ? -9.075 3.414 7.790 1.00 98.75 85 LEU A C 1
ATOM 625 O O . LEU A 1 85 ? -8.811 2.989 6.671 1.00 98.75 85 LEU A O 1
ATOM 629 N N . GLU A 1 86 ? -9.933 4.417 7.979 1.00 98.62 86 GLU A N 1
ATOM 630 C CA . GLU A 1 86 ? -10.650 5.078 6.881 1.00 98.62 86 GLU A CA 1
ATOM 631 C C . GLU A 1 86 ? -9.693 5.701 5.858 1.00 98.62 86 GLU A C 1
ATOM 633 O O . GLU A 1 86 ? -9.902 5.558 4.651 1.00 98.62 86 GLU A O 1
ATOM 638 N N . LYS A 1 87 ? -8.606 6.334 6.320 1.00 98.56 87 LYS A N 1
ATOM 639 C CA . LYS A 1 87 ? -7.566 6.880 5.435 1.00 98.56 87 LYS A CA 1
ATOM 640 C C . LYS A 1 87 ? -6.879 5.788 4.619 1.00 98.56 87 LYS A C 1
ATOM 642 O O . LYS A 1 87 ? -6.732 5.950 3.410 1.00 98.56 87 LYS A O 1
ATOM 647 N N . 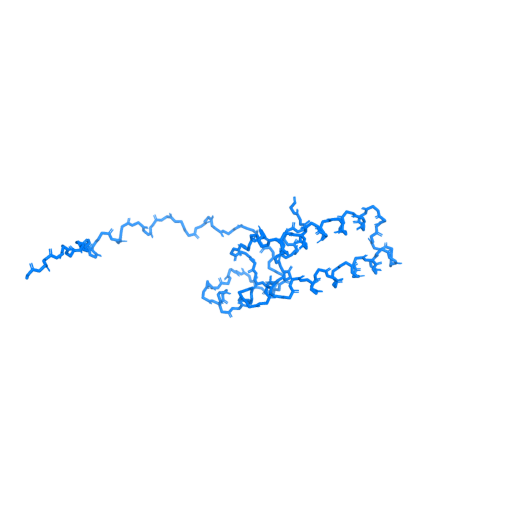ILE A 1 88 ? -6.496 4.685 5.262 1.00 98.62 88 ILE A N 1
ATOM 648 C CA . ILE A 1 88 ? -5.843 3.551 4.597 1.00 98.62 88 ILE A CA 1
ATOM 649 C C . ILE A 1 88 ? -6.781 2.925 3.563 1.00 98.62 88 ILE A C 1
ATOM 651 O O . ILE A 1 88 ? -6.377 2.726 2.422 1.00 98.62 88 ILE A O 1
ATOM 655 N N . LEU A 1 89 ? -8.041 2.660 3.925 1.00 98.75 89 LEU A N 1
ATOM 656 C CA . LEU A 1 89 ? -9.019 2.074 3.005 1.00 98.75 89 LEU A CA 1
ATOM 657 C C . LEU A 1 89 ? -9.271 2.979 1.795 1.00 98.75 89 LEU A C 1
ATOM 659 O O . LEU A 1 89 ? -9.239 2.494 0.669 1.00 98.75 89 LEU A O 1
ATOM 663 N N . SER A 1 90 ? -9.442 4.287 2.009 1.00 98.62 90 SER A N 1
ATOM 664 C CA . SER A 1 90 ? -9.625 5.237 0.907 1.00 98.62 90 SER A CA 1
ATOM 665 C C . SER A 1 90 ? -8.391 5.331 0.002 1.00 98.62 90 SER A C 1
ATOM 667 O O . SER A 1 90 ? -8.532 5.454 -1.214 1.00 98.62 90 SER A O 1
ATOM 669 N N . GLY A 1 91 ? -7.181 5.266 0.565 1.00 98.62 91 GLY A N 1
ATOM 670 C CA . GLY A 1 91 ? -5.944 5.216 -0.217 1.00 98.62 91 GLY A CA 1
ATOM 671 C C . GLY A 1 91 ? -5.859 3.951 -1.073 1.00 98.62 91 GLY A C 1
ATOM 672 O O . GLY A 1 91 ? -5.642 4.036 -2.279 1.00 98.62 91 GLY A O 1
ATOM 673 N N . LEU A 1 92 ? -6.122 2.788 -0.476 1.00 98.75 92 LEU A N 1
ATOM 674 C CA . LEU A 1 92 ? -6.130 1.496 -1.166 1.00 98.75 92 LEU A CA 1
ATOM 675 C C . LEU A 1 92 ? -7.182 1.421 -2.285 1.00 98.75 92 LEU A C 1
ATOM 677 O O . LEU A 1 92 ? -6.905 0.869 -3.349 1.00 98.75 92 LEU A O 1
ATOM 681 N N . GLU A 1 93 ? -8.360 2.019 -2.093 1.00 98.62 93 GLU A N 1
ATOM 682 C CA . GLU A 1 93 ? -9.385 2.126 -3.141 1.00 98.62 93 GLU A CA 1
ATOM 683 C C . GLU A 1 93 ? -8.894 2.946 -4.341 1.00 98.62 93 GLU A C 1
ATOM 685 O O . GLU A 1 93 ? -9.045 2.513 -5.483 1.00 98.62 93 GLU A O 1
ATOM 690 N N . LYS A 1 94 ? -8.229 4.084 -4.106 1.00 98.62 94 LYS A N 1
ATOM 691 C CA . LYS A 1 94 ? -7.641 4.890 -5.191 1.00 98.62 94 LYS A CA 1
ATOM 692 C C . LYS A 1 94 ? -6.575 4.114 -5.960 1.00 98.62 94 LYS A C 1
ATOM 694 O O . LYS A 1 94 ? -6.563 4.152 -7.185 1.00 98.62 94 LYS A O 1
ATOM 699 N N . ILE A 1 95 ? -5.722 3.372 -5.258 1.00 98.44 95 ILE A N 1
ATOM 700 C CA . ILE A 1 95 ? -4.695 2.531 -5.888 1.00 98.44 95 ILE A CA 1
ATOM 701 C C . ILE A 1 95 ? -5.345 1.434 -6.744 1.00 98.44 95 ILE A C 1
ATOM 703 O O . ILE A 1 95 ? -4.918 1.188 -7.871 1.00 98.44 95 ILE A O 1
ATOM 707 N N . SER A 1 96 ? -6.422 0.813 -6.256 1.00 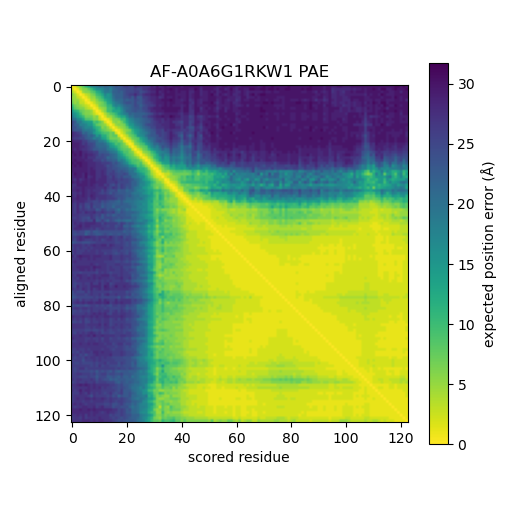98.44 96 SER A N 1
ATOM 708 C CA . SER A 1 96 ? -7.197 -0.168 -7.028 1.00 98.44 96 SER A CA 1
ATOM 709 C C . SER A 1 96 ? -7.781 0.442 -8.309 1.00 98.44 96 SER A C 1
ATOM 711 O O . SER A 1 96 ? -7.716 -0.159 -9.388 1.00 98.44 96 SER A O 1
ATOM 713 N N . GLU A 1 97 ? -8.291 1.674 -8.234 1.00 98.44 97 GLU A N 1
ATOM 714 C CA . GLU A 1 97 ? -8.739 2.409 -9.417 1.00 98.44 97 GLU A CA 1
ATOM 715 C C . GLU A 1 97 ? -7.600 2.694 -10.405 1.00 98.44 97 GLU A C 1
ATOM 717 O O . GLU A 1 97 ? -7.801 2.587 -11.614 1.00 98.44 97 GLU A O 1
ATOM 722 N N . GLU A 1 98 ? -6.408 3.042 -9.925 1.00 98.44 98 GLU A N 1
ATOM 723 C CA . GLU A 1 98 ? -5.247 3.296 -10.783 1.00 98.44 98 GLU A CA 1
ATOM 724 C C . GLU A 1 98 ? -4.808 2.040 -11.541 1.00 98.44 98 GLU A C 1
ATOM 726 O O . GLU A 1 98 ? -4.575 2.103 -12.754 1.00 98.44 98 GLU A O 1
ATOM 731 N N . TRP A 1 99 ? -4.763 0.890 -10.861 1.00 97.94 99 TRP A N 1
ATOM 732 C CA . TRP A 1 99 ? -4.470 -0.398 -11.489 1.00 97.94 99 TRP A CA 1
ATOM 733 C C . TRP A 1 99 ? -5.528 -0.791 -12.519 1.00 97.94 99 TRP A C 1
ATOM 735 O O . TRP A 1 99 ? -5.183 -1.144 -13.646 1.00 97.94 99 TRP A O 1
ATOM 745 N N . SER A 1 100 ? -6.813 -0.690 -12.170 1.00 97.56 100 SER A N 1
ATOM 746 C CA . SER A 1 100 ? -7.908 -1.074 -13.076 1.00 97.56 100 SER A CA 1
ATOM 747 C C . SER A 1 100 ? -8.006 -0.181 -14.318 1.00 97.56 100 SER A C 1
ATOM 749 O O . SER A 1 100 ? -8.366 -0.659 -15.394 1.00 97.56 100 SER A O 1
ATOM 751 N N . LYS A 1 101 ? -7.644 1.103 -14.202 1.00 98.06 101 LYS A N 1
ATOM 752 C CA . LYS A 1 101 ? -7.573 2.047 -15.330 1.00 98.06 101 LYS A CA 1
ATOM 753 C C . LYS A 1 101 ? -6.264 1.938 -16.124 1.00 98.06 101 LYS A C 1
ATOM 755 O O . LYS A 1 101 ? -6.148 2.582 -17.164 1.00 98.06 101 LYS A O 1
ATOM 760 N N . GLY A 1 102 ? -5.289 1.159 -15.651 1.00 97.38 102 GLY A N 1
ATOM 761 C CA . GLY A 1 102 ? -3.968 1.033 -16.273 1.00 97.38 102 GLY A CA 1
ATOM 762 C C . GLY A 1 102 ? -3.124 2.309 -16.193 1.00 97.38 102 GLY A C 1
ATOM 763 O O . GLY A 1 102 ? -2.275 2.528 -17.052 1.00 97.38 102 GLY A O 1
ATOM 764 N N . VAL A 1 103 ? -3.381 3.169 -15.202 1.00 97.94 103 VAL A N 1
ATOM 765 C CA . VAL A 1 103 ? -2.670 4.448 -15.004 1.00 97.94 103 VAL A CA 1
ATOM 766 C C . VAL A 1 103 ? -1.669 4.406 -13.849 1.00 97.94 103 VAL A C 1
ATOM 768 O O . VAL A 1 103 ? -0.934 5.371 -13.656 1.00 97.94 103 VAL A O 1
ATOM 771 N N . PHE A 1 104 ? -1.628 3.307 -13.089 1.00 97.88 104 PHE A N 1
ATOM 772 C CA . PHE A 1 104 ? -0.610 3.088 -12.063 1.00 97.88 104 PHE A CA 1
ATOM 773 C C . PHE A 1 104 ? 0.791 3.081 -12.692 1.00 97.88 104 PHE A C 1
ATOM 775 O O . PHE A 1 104 ? 1.031 2.398 -13.691 1.00 97.88 104 PHE A O 1
ATOM 782 N N . VAL A 1 105 ? 1.727 3.817 -12.091 1.00 96.62 105 VAL A N 1
ATOM 783 C CA . VAL A 1 105 ? 3.116 3.903 -12.558 1.00 96.62 105 VAL A CA 1
ATOM 784 C C . VAL A 1 105 ? 4.017 3.078 -11.645 1.00 96.62 105 VAL A C 1
ATOM 786 O O . VAL A 1 105 ? 4.300 3.466 -10.509 1.00 96.62 105 VAL A O 1
ATOM 789 N N . VAL A 1 106 ? 4.486 1.948 -12.174 1.00 95.56 106 VAL A N 1
ATOM 790 C CA . VAL A 1 106 ? 5.553 1.148 -11.561 1.00 95.56 106 VAL A CA 1
ATOM 791 C C . VAL A 1 106 ? 6.873 1.909 -11.665 1.00 95.56 106 VAL A C 1
ATOM 793 O O . VAL A 1 106 ? 7.212 2.436 -12.729 1.00 95.56 106 VAL A O 1
ATOM 796 N N . THR A 1 107 ? 7.621 1.967 -10.569 1.00 92.88 107 THR A N 1
ATOM 797 C CA . THR A 1 107 ? 8.941 2.602 -10.508 1.00 92.88 107 THR A CA 1
ATOM 798 C C . THR A 1 107 ? 10.046 1.553 -10.427 1.00 92.88 107 THR A C 1
ATOM 800 O O . THR A 1 107 ? 9.810 0.383 -10.150 1.00 92.88 107 THR A O 1
ATOM 803 N N . GLN A 1 108 ? 11.293 1.972 -10.650 1.00 86.94 108 GLN A N 1
ATOM 804 C CA . GLN A 1 108 ? 12.449 1.075 -10.539 1.00 86.94 108 GLN A CA 1
ATOM 805 C C . GLN A 1 108 ? 12.686 0.572 -9.103 1.00 86.94 108 GLN A C 1
ATOM 807 O O . GLN A 1 108 ? 13.348 -0.442 -8.917 1.00 86.94 108 GLN A O 1
ATOM 812 N N . SER A 1 109 ? 12.156 1.277 -8.099 1.00 85.12 109 SER A N 1
ATOM 813 C CA . SER A 1 109 ? 12.236 0.875 -6.693 1.00 85.12 109 SER A CA 1
ATOM 814 C C . SER A 1 109 ? 11.206 -0.189 -6.302 1.00 85.12 109 SER A C 1
ATOM 816 O O . SER A 1 109 ? 11.276 -0.688 -5.184 1.00 85.12 109 SER A O 1
ATOM 818 N N . ASP A 1 110 ? 10.239 -0.495 -7.172 1.00 93.44 110 ASP A N 1
ATOM 819 C CA . ASP A 1 110 ? 9.222 -1.512 -6.911 1.00 93.44 110 ASP A CA 1
ATOM 820 C C . ASP A 1 110 ? 9.809 -2.893 -7.212 1.00 93.44 110 ASP A C 1
ATOM 822 O O . ASP A 1 110 ? 10.024 -3.262 -8.368 1.00 93.44 110 ASP A O 1
ATOM 826 N N . GLU A 1 111 ? 10.098 -3.654 -6.161 1.00 92.88 111 GLU A N 1
ATOM 827 C CA . GLU A 1 111 ? 10.666 -4.999 -6.284 1.00 92.88 111 GLU A CA 1
ATOM 828 C C . GLU A 1 111 ? 9.582 -6.011 -6.687 1.00 92.88 111 GLU A C 1
ATOM 830 O O . GLU A 1 111 ? 9.809 -6.894 -7.517 1.00 92.88 111 GLU A O 1
ATOM 835 N N . ASP A 1 112 ? 8.383 -5.840 -6.137 1.00 96.50 112 ASP A N 1
ATOM 836 C CA . ASP A 1 112 ? 7.217 -6.711 -6.264 1.00 96.50 112 ASP A CA 1
ATOM 837 C C . ASP A 1 112 ? 5.910 -5.902 -6.138 1.00 96.50 112 ASP A C 1
ATOM 839 O O . ASP A 1 112 ? 5.908 -4.700 -5.857 1.00 96.50 112 ASP A O 1
ATOM 843 N N . ILE A 1 113 ? 4.763 -6.548 -6.358 1.00 97.81 113 ILE A N 1
ATOM 844 C CA . ILE A 1 113 ? 3.456 -5.881 -6.250 1.00 97.81 113 ILE A CA 1
ATOM 845 C C . ILE A 1 113 ? 3.176 -5.295 -4.853 1.00 97.81 113 ILE A C 1
ATOM 847 O O . ILE A 1 113 ? 2.507 -4.266 -4.739 1.00 97.81 113 ILE A O 1
ATOM 851 N N . HIS A 1 114 ? 3.711 -5.914 -3.799 1.00 97.62 114 HIS A N 1
ATOM 852 C CA . HIS A 1 114 ? 3.502 -5.485 -2.416 1.00 97.62 114 HIS A CA 1
ATOM 853 C C . HIS A 1 114 ? 4.192 -4.140 -2.162 1.00 97.62 114 HIS A C 1
ATOM 855 O O . HIS A 1 114 ? 3.551 -3.170 -1.755 1.00 97.62 114 HIS A O 1
ATOM 861 N N . THR A 1 115 ? 5.482 -4.050 -2.493 1.00 95.94 115 THR A N 1
ATOM 862 C CA . THR A 1 115 ? 6.276 -2.816 -2.412 1.00 95.94 115 THR A CA 1
ATOM 863 C C . THR A 1 115 ? 5.678 -1.699 -3.263 1.00 95.94 115 THR A C 1
ATOM 865 O O . THR A 1 115 ? 5.602 -0.563 -2.792 1.00 95.94 115 THR A O 1
ATOM 868 N N . ALA A 1 116 ? 5.173 -2.010 -4.462 1.00 97.81 116 ALA A N 1
ATOM 869 C CA . ALA A 1 116 ? 4.522 -1.027 -5.327 1.00 97.81 116 ALA A CA 1
ATOM 870 C C . ALA A 1 116 ? 3.271 -0.410 -4.678 1.00 97.81 116 ALA A C 1
ATOM 872 O O . ALA A 1 116 ? 3.139 0.817 -4.600 1.00 97.81 116 ALA A O 1
ATOM 873 N N . ASN A 1 117 ? 2.359 -1.249 -4.179 1.00 98.06 117 ASN A N 1
ATOM 874 C CA . ASN A 1 117 ? 1.135 -0.786 -3.528 1.00 98.06 117 ASN A CA 1
ATOM 875 C C . ASN A 1 117 ? 1.431 -0.037 -2.221 1.00 98.06 117 ASN A C 1
ATOM 877 O O . ASN A 1 117 ? 0.839 1.013 -1.967 1.00 98.06 117 ASN A O 1
ATOM 881 N N . GLU A 1 118 ? 2.373 -0.528 -1.412 1.00 96.88 118 GLU A N 1
ATOM 882 C CA . GLU A 1 118 ? 2.779 0.128 -0.167 1.00 96.88 118 GLU A CA 1
ATOM 883 C C . GLU A 1 118 ? 3.445 1.485 -0.402 1.00 96.88 118 GLU A C 1
ATOM 885 O O . GLU A 1 118 ? 3.157 2.438 0.327 1.00 96.88 118 GLU A O 1
ATOM 890 N N . ARG A 1 119 ? 4.320 1.598 -1.410 1.00 97.31 119 ARG A N 1
ATOM 891 C CA . ARG A 1 119 ? 4.924 2.877 -1.803 1.00 97.31 119 ARG A CA 1
ATOM 892 C C . ARG A 1 119 ? 3.835 3.860 -2.202 1.00 97.31 119 ARG A C 1
ATOM 894 O O . ARG A 1 119 ? 3.782 4.954 -1.650 1.00 97.31 119 ARG A O 1
ATOM 901 N N . ARG A 1 120 ? 2.945 3.455 -3.113 1.00 97.69 120 ARG A N 1
ATOM 902 C CA . ARG A 1 120 ? 1.875 4.324 -3.613 1.00 97.69 120 ARG A CA 1
ATOM 903 C C . ARG A 1 120 ? 0.926 4.777 -2.501 1.00 97.69 120 ARG A C 1
ATOM 905 O O . ARG A 1 120 ? 0.436 5.897 -2.549 1.00 97.69 120 ARG A O 1
ATOM 912 N N . LEU A 1 121 ? 0.692 3.948 -1.482 1.00 97.75 121 LEU A N 1
ATOM 913 C CA . LEU A 1 121 ? -0.156 4.293 -0.334 1.00 97.75 121 LEU A CA 1
ATOM 914 C C . LEU A 1 121 ? 0.452 5.371 0.580 1.00 97.75 121 LEU A C 1
ATOM 916 O O . LEU A 1 121 ? -0.286 6.023 1.318 1.00 97.75 121 LEU A O 1
ATOM 920 N N . LYS A 1 122 ? 1.778 5.548 0.559 1.00 95.62 122 LYS A N 1
ATOM 921 C CA . LYS A 1 122 ? 2.496 6.542 1.375 1.00 95.62 122 LYS A CA 1
ATOM 922 C C . LYS A 1 122 ? 2.578 7.931 0.719 1.00 95.62 122 LYS A C 1
ATOM 924 O O . LYS A 1 122 ? 3.033 8.860 1.385 1.00 95.62 122 LYS A O 1
ATOM 929 N N . GLU A 1 123 ? 2.166 8.065 -0.542 1.00 93.31 123 GLU A N 1
ATOM 930 C CA . GLU A 1 123 ? 2.167 9.312 -1.334 1.00 93.31 123 GLU A CA 1
ATOM 931 C C . GLU A 1 123 ? 0.868 10.121 -1.164 1.00 93.31 123 GLU A C 1
ATOM 933 O O . GLU A 1 123 ? 0.967 11.366 -1.061 1.00 93.31 123 GLU A O 1
#

Secondary structure (DSSP, 8-state):
---PPPP-PPPGGGSTTS-SS-SSS-------TT-TT-SSPPPHHHHHHH--HHHHGGGHHHHHHHHHHHHHHHHHTTSS-HHHHHHHHHHHHHHHHHHHTT-----TT--SHHHHHHHHHT-

Mean predicted aligned error: 13.09 Å